Protein AF-A0A3R6PT34-F1 (afdb_monomer_lite)

Structure (mmCIF, N/CA/C/O backbone):
data_AF-A0A3R6PT34-F1
#
_entry.id   AF-A0A3R6PT34-F1
#
loop_
_atom_site.group_PDB
_atom_site.id
_atom_site.type_symbol
_atom_site.label_atom_id
_atom_site.label_alt_id
_atom_site.label_comp_id
_atom_site.label_asym_id
_atom_site.label_entity_id
_atom_site.label_seq_id
_atom_site.pdbx_PDB_ins_code
_atom_site.Cartn_x
_atom_site.Cartn_y
_atom_site.Cartn_z
_atom_site.occupancy
_atom_site.B_iso_or_equiv
_atom_site.auth_seq_id
_atom_site.auth_comp_id
_atom_site.auth_asym_id
_atom_site.auth_atom_id
_atom_site.pdbx_PDB_model_num
ATOM 1 N N . MET A 1 1 ? -14.765 3.875 1.346 1.00 72.94 1 MET A N 1
ATOM 2 C CA . MET A 1 1 ? -14.220 2.501 1.353 1.00 72.94 1 MET A CA 1
ATOM 3 C C . MET A 1 1 ? -14.688 1.578 0.219 1.00 72.94 1 MET A C 1
ATOM 5 O O . MET A 1 1 ? -13.857 1.160 -0.578 1.00 72.94 1 MET A O 1
ATOM 9 N N . LYS A 1 2 ? -15.991 1.259 0.076 1.00 69.56 2 LYS A N 1
ATOM 10 C CA . LYS A 1 2 ? -16.480 0.202 -0.857 1.00 69.56 2 LYS A CA 1
ATOM 11 C C . LYS A 1 2 ? -16.014 0.325 -2.316 1.00 69.56 2 LYS A C 1
ATOM 13 O O . LYS A 1 2 ? -15.823 -0.684 -2.983 1.00 69.56 2 LYS A O 1
ATOM 18 N N . LYS A 1 3 ? -15.849 1.546 -2.838 1.00 73.00 3 LYS A N 1
ATOM 19 C CA . LYS A 1 3 ? -15.340 1.764 -4.206 1.00 73.00 3 LYS A CA 1
ATOM 20 C C . LYS A 1 3 ? -13.846 1.444 -4.325 1.00 73.00 3 LYS A C 1
ATOM 22 O O . LYS A 1 3 ? -13.469 0.785 -5.284 1.00 73.00 3 LYS A O 1
ATOM 27 N N . ALA A 1 4 ? -13.030 1.878 -3.364 1.00 73.94 4 ALA A N 1
ATOM 28 C CA . ALA A 1 4 ? -11.595 1.596 -3.334 1.00 73.94 4 ALA A CA 1
ATOM 29 C C . ALA A 1 4 ? -11.326 0.099 -3.114 1.00 73.94 4 ALA A C 1
ATOM 31 O O . ALA A 1 4 ? -10.572 -0.494 -3.869 1.00 73.94 4 ALA A O 1
ATOM 32 N N . MET A 1 5 ? -12.060 -0.542 -2.200 1.00 76.38 5 MET A N 1
ATOM 33 C CA . MET A 1 5 ? -11.995 -1.994 -1.974 1.00 76.38 5 MET A CA 1
ATOM 34 C C . MET A 1 5 ? -12.372 -2.802 -3.229 1.00 76.38 5 MET A C 1
ATOM 36 O O . MET A 1 5 ? -11.698 -3.763 -3.581 1.00 76.38 5 MET A O 1
ATOM 40 N N . LYS A 1 6 ? -13.410 -2.383 -3.969 1.00 76.06 6 LYS A N 1
ATOM 41 C CA . LYS A 1 6 ? -13.758 -3.019 -5.251 1.00 76.06 6 LYS A CA 1
ATOM 42 C C . LYS A 1 6 ? -12.654 -2.880 -6.297 1.00 76.06 6 LYS A C 1
ATOM 44 O O . LYS A 1 6 ? -12.374 -3.845 -6.996 1.00 76.06 6 LYS A O 1
ATOM 49 N N . LYS A 1 7 ? -12.045 -1.695 -6.420 1.00 75.06 7 LYS A N 1
ATOM 50 C CA . LYS A 1 7 ? -10.913 -1.479 -7.336 1.00 75.06 7 LYS A CA 1
ATOM 51 C C . LYS A 1 7 ? -9.722 -2.353 -6.953 1.00 75.06 7 LYS A C 1
ATOM 53 O O . LYS A 1 7 ? -9.126 -2.979 -7.820 1.00 75.06 7 LYS A O 1
ATOM 58 N N . LEU A 1 8 ? -9.439 -2.427 -5.658 1.00 76.75 8 LEU A N 1
ATOM 59 C CA . LEU A 1 8 ? -8.357 -3.216 -5.101 1.00 76.75 8 LEU A CA 1
ATOM 60 C C . LEU A 1 8 ? -8.510 -4.706 -5.431 1.00 76.75 8 LEU A C 1
ATOM 62 O O . LEU A 1 8 ? -7.598 -5.292 -6.004 1.00 76.75 8 LEU A O 1
ATOM 66 N N . MET A 1 9 ? -9.687 -5.290 -5.180 1.00 76.06 9 MET A N 1
ATOM 67 C CA . MET A 1 9 ? -9.949 -6.695 -5.517 1.00 76.06 9 MET A CA 1
ATOM 68 C C . MET A 1 9 ? -9.822 -6.989 -7.019 1.00 76.06 9 MET A C 1
ATOM 70 O O . MET A 1 9 ? -9.306 -8.036 -7.399 1.00 76.06 9 MET A O 1
ATOM 74 N N . VAL A 1 10 ? -10.258 -6.068 -7.885 1.00 77.00 10 VAL A N 1
ATOM 75 C CA . VAL A 1 10 ? -10.118 -6.221 -9.345 1.00 77.00 10 VAL A CA 1
ATOM 76 C C . VAL A 1 10 ? -8.646 -6.215 -9.770 1.00 77.00 10 VAL A C 1
ATOM 78 O O . VAL A 1 10 ? -8.247 -7.019 -10.614 1.00 77.00 10 VAL A O 1
ATOM 81 N N . LEU A 1 11 ? -7.830 -5.340 -9.180 1.00 70.69 11 LEU A N 1
ATOM 82 C CA . LEU A 1 11 ? -6.409 -5.256 -9.512 1.00 70.69 11 LEU A CA 1
ATOM 83 C C . LEU A 1 11 ? -5.633 -6.495 -9.044 1.00 70.69 11 LEU A C 1
ATOM 85 O O . LEU A 1 11 ? -4.844 -7.023 -9.822 1.00 70.69 11 LEU A O 1
ATOM 89 N N . ILE A 1 12 ? -5.924 -7.021 -7.845 1.00 73.38 12 ILE A N 1
ATOM 90 C CA . ILE A 1 12 ? -5.301 -8.259 -7.334 1.00 73.38 12 ILE A CA 1
ATOM 91 C C . ILE A 1 12 ? -5.535 -9.432 -8.301 1.00 73.38 12 ILE A C 1
ATOM 93 O O . ILE A 1 12 ? -4.598 -10.152 -8.639 1.00 73.38 12 ILE A O 1
ATOM 97 N N . MET A 1 13 ? -6.762 -9.597 -8.814 1.00 70.69 13 MET A N 1
ATOM 98 C CA . MET A 1 13 ? -7.075 -10.668 -9.776 1.00 70.69 13 MET A CA 1
ATOM 99 C C . MET A 1 13 ? -6.351 -10.507 -11.119 1.00 70.69 13 MET A C 1
ATOM 101 O O . MET A 1 13 ? -6.006 -11.498 -11.759 1.00 70.69 13 MET A O 1
ATOM 105 N N . THR A 1 14 ? -6.135 -9.267 -11.560 1.00 66.88 14 THR A N 1
ATOM 106 C CA . THR A 1 14 ? -5.507 -8.973 -12.859 1.00 66.88 14 THR A CA 1
ATOM 107 C C . THR A 1 14 ? -4.006 -9.267 -12.825 1.00 66.88 14 THR A C 1
ATOM 109 O O . THR A 1 14 ? -3.436 -9.767 -13.793 1.00 66.88 14 THR A O 1
ATOM 112 N N . MET A 1 15 ? -3.372 -9.040 -11.675 1.00 65.00 15 MET A N 1
ATOM 113 C CA . MET A 1 15 ? -1.924 -9.132 -11.518 1.00 65.00 15 MET A CA 1
ATOM 114 C C . MET A 1 15 ? -1.382 -10.574 -11.558 1.00 65.00 15 MET A C 1
ATOM 116 O O . MET A 1 15 ? -0.236 -10.774 -11.966 1.00 65.00 15 MET A O 1
ATOM 120 N N . MET A 1 16 ? -2.206 -11.576 -11.211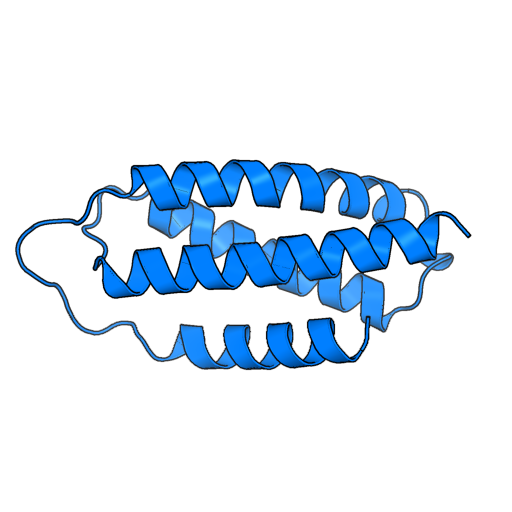 1.00 58.88 16 MET A N 1
ATOM 121 C CA . MET A 1 16 ? -1.848 -13.007 -11.238 1.00 58.88 16 MET A CA 1
ATOM 122 C C . MET A 1 16 ? -1.662 -13.585 -12.656 1.00 58.88 16 MET A C 1
ATOM 124 O O . MET A 1 16 ? -1.096 -14.666 -12.798 1.00 58.88 16 MET A O 1
ATOM 128 N N . MET A 1 17 ? -2.116 -12.901 -13.715 1.00 57.22 17 MET A N 1
ATOM 129 C CA . MET A 1 17 ? -2.079 -13.438 -15.088 1.00 57.22 17 MET A CA 1
ATOM 130 C C . MET A 1 17 ? -0.794 -13.113 -15.881 1.00 57.22 17 MET A C 1
ATOM 132 O O . MET A 1 17 ? -0.647 -13.589 -17.003 1.00 57.22 17 MET A O 1
ATOM 136 N N . GLY A 1 18 ? 0.148 -12.335 -15.332 1.00 57.53 18 GLY A N 1
ATOM 137 C CA . GLY A 1 18 ? 1.224 -11.690 -16.111 1.00 57.53 18 GLY A CA 1
ATOM 138 C C . GLY A 1 18 ? 2.602 -12.376 -16.212 1.00 57.53 18 GLY A C 1
ATOM 139 O O . GLY A 1 18 ? 3.541 -11.735 -16.662 1.00 57.53 18 GLY A O 1
ATOM 140 N N . MET A 1 19 ? 2.803 -13.634 -15.800 1.00 54.78 19 MET A N 1
ATOM 141 C CA . MET A 1 19 ? 4.166 -14.196 -15.612 1.00 54.78 19 MET A CA 1
ATOM 142 C C . MET A 1 19 ? 4.836 -14.836 -16.855 1.00 54.78 19 MET A C 1
ATOM 144 O O . MET A 1 19 ? 5.313 -15.965 -16.754 1.00 54.78 19 MET A O 1
ATOM 148 N N . SER A 1 20 ? 4.886 -14.214 -18.043 1.00 51.34 20 SER A N 1
ATOM 149 C CA . SER A 1 20 ? 5.516 -14.926 -19.189 1.00 51.34 20 SER A CA 1
ATOM 150 C C . SER A 1 20 ? 6.350 -14.150 -20.206 1.00 51.34 20 SER A C 1
ATOM 152 O O . SER A 1 20 ? 6.670 -14.713 -21.253 1.00 51.34 20 SER A O 1
ATOM 154 N N . LEU A 1 21 ? 6.809 -12.935 -19.917 1.00 52.97 21 LEU A N 1
ATOM 155 C CA . LEU A 1 21 ? 7.737 -12.245 -20.815 1.00 52.97 21 LEU A CA 1
ATOM 156 C C . LEU A 1 21 ? 8.956 -11.756 -20.025 1.00 52.97 21 LEU A C 1
ATOM 158 O O . LEU A 1 21 ? 8.839 -11.141 -18.973 1.00 52.97 21 LEU A O 1
ATOM 162 N N . VAL A 1 22 ? 10.136 -12.176 -20.484 1.00 57.22 22 VAL A N 1
ATOM 163 C CA . VAL A 1 22 ? 11.444 -11.707 -20.016 1.00 57.22 22 VAL A CA 1
ATOM 164 C C . VAL A 1 22 ? 11.983 -10.802 -21.116 1.00 57.22 22 VAL A C 1
ATOM 166 O O . VAL A 1 22 ? 12.524 -11.280 -22.118 1.00 57.22 22 VAL A O 1
ATOM 169 N N . ALA A 1 23 ? 11.770 -9.496 -20.972 1.00 55.16 23 ALA A N 1
ATOM 170 C CA . ALA A 1 23 ? 12.394 -8.491 -21.820 1.00 55.16 23 ALA A CA 1
ATOM 171 C C . ALA A 1 23 ? 13.889 -8.345 -21.480 1.00 55.16 23 ALA A C 1
ATOM 173 O O . ALA A 1 23 ? 14.299 -8.340 -20.323 1.00 55.16 23 ALA A O 1
ATOM 174 N N . CYS A 1 24 ? 14.721 -8.248 -22.516 1.00 51.53 24 CYS A N 1
ATOM 175 C CA . CYS A 1 24 ? 16.174 -8.182 -22.401 1.00 51.53 24 CYS A CA 1
ATOM 176 C C . CYS A 1 24 ? 16.610 -6.786 -21.913 1.00 51.53 24 CYS A C 1
ATOM 178 O O . CYS A 1 24 ? 16.659 -5.849 -22.710 1.00 51.53 24 CYS A O 1
ATOM 180 N N . GLY A 1 25 ? 16.951 -6.673 -20.626 1.00 56.16 25 GLY A N 1
ATOM 181 C CA . GLY A 1 25 ? 17.434 -5.453 -19.973 1.00 56.16 25 GLY A CA 1
ATOM 182 C C . GLY A 1 25 ? 16.510 -5.039 -18.832 1.00 56.16 25 GLY A C 1
ATOM 183 O O . GLY A 1 25 ? 15.524 -4.349 -19.078 1.00 56.16 25 GLY A O 1
ATOM 184 N N . GLY A 1 26 ? 16.820 -5.476 -17.607 1.00 66.50 26 GLY A N 1
ATOM 185 C CA . GLY A 1 26 ? 16.031 -5.174 -16.413 1.00 66.50 26 GLY A CA 1
ATOM 186 C C . GLY A 1 26 ? 15.719 -3.688 -16.259 1.00 66.50 26 GLY A C 1
ATOM 187 O O . GLY A 1 26 ? 16.609 -2.836 -16.350 1.00 66.50 26 GLY A O 1
ATOM 188 N N . ALA A 1 27 ? 14.441 -3.381 -16.039 1.00 82.81 27 ALA A N 1
ATOM 189 C CA . ALA A 1 27 ? 14.001 -2.028 -15.743 1.00 82.81 27 ALA A CA 1
ATOM 190 C C . ALA A 1 27 ? 14.482 -1.588 -14.349 1.00 82.81 27 ALA A C 1
ATOM 192 O O . ALA A 1 27 ? 14.725 -2.412 -13.463 1.00 82.81 27 ALA A O 1
ATOM 193 N N . ASP A 1 28 ? 14.612 -0.276 -14.142 1.00 90.19 28 ASP A N 1
ATOM 19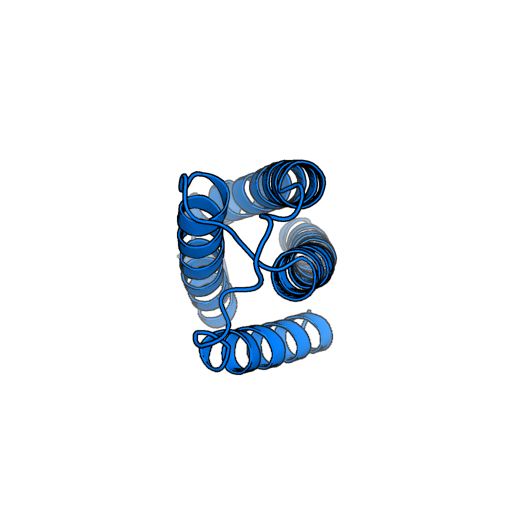4 C CA . ASP A 1 28 ? 14.978 0.279 -12.837 1.00 90.19 28 ASP A CA 1
ATOM 195 C C . ASP A 1 28 ? 13.851 0.044 -11.820 1.00 90.19 28 ASP A C 1
ATOM 197 O O . ASP A 1 28 ? 12.772 0.628 -11.919 1.00 90.19 28 ASP A O 1
ATOM 201 N N . LYS A 1 29 ? 14.113 -0.807 -10.820 1.00 92.19 29 LYS A N 1
ATOM 202 C CA . LYS A 1 29 ? 13.161 -1.135 -9.749 1.00 92.19 29 LYS A CA 1
ATOM 203 C C . LYS A 1 29 ? 13.006 -0.016 -8.716 1.00 92.19 29 LYS A C 1
ATOM 205 O O . LYS A 1 29 ? 12.049 -0.056 -7.939 1.00 92.19 29 LYS A O 1
ATOM 210 N N . GLN A 1 30 ? 13.907 0.971 -8.671 1.00 94.94 30 GLN A N 1
ATOM 211 C CA .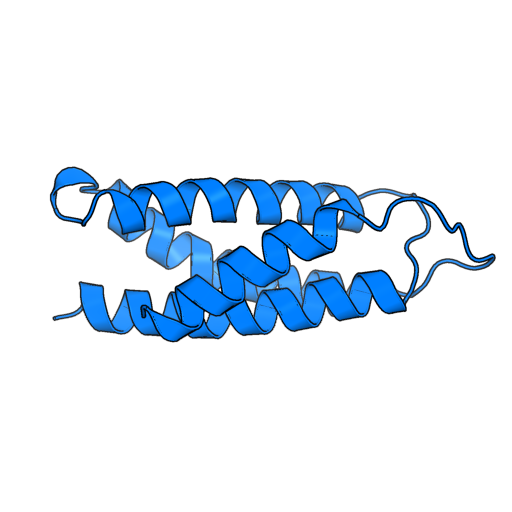 GLN A 1 30 ? 13.954 1.959 -7.589 1.00 94.94 30 GLN A CA 1
ATOM 212 C C . GLN A 1 30 ? 12.645 2.753 -7.410 1.00 94.94 30 GLN A C 1
ATOM 214 O O . GLN A 1 30 ? 12.189 2.863 -6.270 1.00 94.94 30 GLN A O 1
ATOM 219 N N . PRO A 1 31 ? 11.962 3.235 -8.471 1.00 95.12 31 PRO A N 1
ATOM 220 C CA . PRO A 1 31 ? 10.682 3.931 -8.316 1.00 95.12 31 PRO A CA 1
ATOM 221 C C . PRO A 1 31 ? 9.592 3.056 -7.681 1.00 95.12 31 PRO A C 1
ATOM 223 O O . PRO A 1 31 ? 8.813 3.531 -6.852 1.00 95.12 31 PRO A O 1
ATOM 226 N N . ALA A 1 32 ? 9.555 1.766 -8.031 1.00 94.50 32 ALA A N 1
ATOM 227 C CA . ALA A 1 32 ? 8.609 0.816 -7.456 1.00 94.50 32 ALA A CA 1
ATOM 228 C C . ALA A 1 32 ? 8.960 0.476 -5.999 1.00 94.50 32 ALA A C 1
ATOM 230 O O . ALA A 1 32 ? 8.057 0.384 -5.171 1.00 94.50 32 ALA A O 1
ATOM 231 N N . ILE A 1 33 ? 10.250 0.368 -5.661 1.00 96.00 33 ILE A N 1
ATOM 232 C CA . ILE A 1 33 ? 10.732 0.201 -4.279 1.00 96.00 33 ILE A CA 1
ATOM 233 C C . ILE A 1 33 ? 10.340 1.401 -3.410 1.00 96.00 33 ILE A C 1
ATOM 235 O O . ILE A 1 33 ? 9.842 1.224 -2.296 1.00 96.00 33 ILE A O 1
ATOM 239 N N . ASP A 1 34 ? 10.524 2.622 -3.907 1.00 97.38 34 ASP A N 1
ATOM 240 C CA . ASP A 1 34 ? 10.187 3.838 -3.166 1.00 97.38 34 ASP A CA 1
ATOM 241 C C . ASP A 1 34 ? 8.674 3.934 -2.913 1.00 97.38 34 ASP A C 1
ATOM 243 O O . ASP A 1 34 ? 8.239 4.201 -1.785 1.00 97.38 34 ASP A O 1
ATOM 247 N N . ALA A 1 35 ? 7.864 3.650 -3.940 1.00 97.12 35 ALA A N 1
ATOM 248 C CA . ALA A 1 35 ? 6.411 3.586 -3.818 1.00 97.12 35 ALA A CA 1
ATOM 249 C C . ALA A 1 35 ? 5.972 2.480 -2.841 1.00 97.12 35 ALA A C 1
ATOM 251 O O . ALA A 1 35 ? 5.182 2.743 -1.932 1.00 97.12 35 ALA A O 1
ATOM 252 N N . PHE A 1 36 ? 6.556 1.282 -2.951 1.00 97.31 36 PHE A N 1
ATOM 253 C CA . PHE A 1 36 ? 6.308 0.162 -2.045 1.00 97.31 36 PHE A CA 1
ATOM 254 C C . PHE A 1 36 ? 6.599 0.523 -0.586 1.00 97.31 36 PHE A C 1
ATOM 256 O O . PHE A 1 36 ? 5.770 0.269 0.289 1.00 97.31 36 PHE A O 1
ATOM 263 N N . ASN A 1 37 ? 7.756 1.127 -0.304 1.00 97.44 37 ASN A N 1
ATOM 264 C CA . ASN A 1 37 ? 8.169 1.475 1.056 1.00 97.44 37 ASN A CA 1
ATOM 265 C C . ASN A 1 37 ? 7.230 2.508 1.687 1.00 97.44 37 ASN A C 1
ATOM 267 O O . ASN A 1 37 ? 6.836 2.376 2.853 1.00 97.44 37 ASN A O 1
ATOM 271 N N . LYS A 1 38 ? 6.826 3.518 0.909 1.00 96.56 38 LYS A N 1
ATOM 272 C CA . LYS A 1 38 ? 5.857 4.530 1.342 1.00 96.56 38 LYS A CA 1
ATOM 273 C C . LYS A 1 38 ? 4.501 3.897 1.672 1.00 96.56 38 LYS A C 1
ATOM 275 O O . LYS A 1 38 ? 3.953 4.140 2.753 1.00 96.56 38 LYS A O 1
ATOM 280 N N . THR A 1 39 ? 3.977 3.077 0.766 1.00 95.94 39 THR A N 1
ATOM 281 C CA . THR A 1 39 ? 2.678 2.421 0.938 1.00 95.94 39 THR A CA 1
ATOM 282 C C . THR A 1 39 ? 2.704 1.418 2.081 1.00 95.94 39 THR A C 1
ATOM 284 O O . THR A 1 39 ? 1.818 1.446 2.932 1.00 95.94 39 THR A O 1
ATOM 287 N N . SER A 1 40 ? 3.757 0.606 2.186 1.00 96.06 40 SER A N 1
ATOM 288 C CA . SER A 1 40 ? 3.942 -0.353 3.282 1.00 96.06 40 SER A CA 1
ATOM 289 C C . SER A 1 40 ? 3.987 0.333 4.641 1.00 96.06 40 SER A C 1
ATOM 291 O O . SER A 1 40 ? 3.401 -0.165 5.596 1.00 96.06 40 SER A O 1
ATOM 293 N N . THR A 1 41 ? 4.625 1.502 4.740 1.00 96.88 41 THR A N 1
ATOM 294 C CA . THR A 1 41 ? 4.627 2.293 5.981 1.00 96.88 41 THR A CA 1
ATOM 295 C C . THR A 1 41 ? 3.204 2.695 6.368 1.00 96.88 41 THR A C 1
ATOM 297 O O . THR A 1 41 ? 2.756 2.401 7.474 1.00 96.88 41 THR A O 1
ATOM 300 N N . SER A 1 42 ? 2.462 3.296 5.433 1.00 94.25 42 SER A N 1
ATOM 301 C CA . SER A 1 42 ? 1.088 3.753 5.680 1.00 94.25 42 SER A CA 1
ATOM 302 C C . SER A 1 42 ? 0.136 2.598 6.001 1.00 94.25 42 SER A C 1
ATOM 304 O O . SER A 1 42 ? -0.728 2.729 6.870 1.00 94.25 42 SER A O 1
ATOM 306 N N . PHE A 1 43 ? 0.303 1.471 5.311 1.00 96.56 43 PHE A N 1
ATOM 307 C CA . PHE A 1 43 ? -0.451 0.244 5.526 1.00 96.56 43 PHE A CA 1
ATOM 308 C C . PHE A 1 43 ? -0.168 -0.358 6.907 1.00 96.56 43 PHE A C 1
ATOM 310 O O . PHE A 1 43 ? -1.105 -0.660 7.644 1.00 96.56 43 PHE A O 1
ATOM 317 N N . ASN A 1 44 ? 1.107 -0.468 7.293 1.00 96.38 44 ASN A N 1
ATOM 318 C CA . ASN A 1 44 ? 1.514 -1.036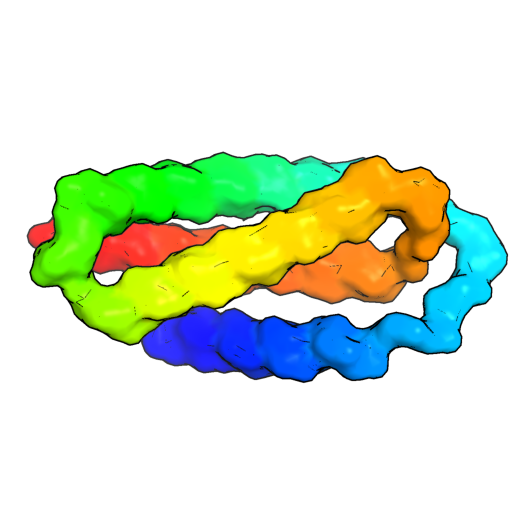 8.579 1.00 96.38 44 ASN A CA 1
ATOM 319 C C . ASN A 1 44 ? 0.982 -0.229 9.768 1.00 96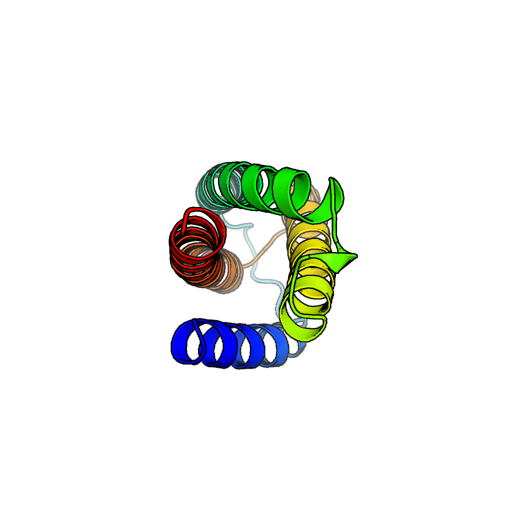.38 44 ASN A C 1
ATOM 321 O O . ASN A 1 44 ? 0.613 -0.815 10.781 1.00 96.38 44 ASN A O 1
ATOM 325 N N . GLU A 1 45 ? 0.887 1.097 9.652 1.00 94.56 45 GLU A N 1
ATOM 326 C CA . GLU A 1 45 ? 0.254 1.926 10.685 1.00 94.56 45 GLU A CA 1
ATOM 327 C C . GLU A 1 45 ? -1.202 1.509 10.938 1.00 94.56 45 GLU A C 1
ATOM 329 O O . GLU A 1 45 ? -1.607 1.345 12.087 1.00 94.56 45 GLU A O 1
ATOM 334 N N . VAL A 1 46 ? -1.980 1.286 9.874 1.00 93.81 46 VAL A N 1
ATOM 335 C CA . VAL A 1 46 ? -3.374 0.826 9.990 1.00 93.81 46 VAL A CA 1
ATOM 336 C C . VAL A 1 46 ? -3.447 -0.616 10.469 1.00 93.81 46 VAL A C 1
ATOM 338 O O . VAL A 1 46 ? -4.270 -0.929 11.325 1.00 93.81 46 VAL A O 1
ATOM 341 N N . ALA A 1 47 ? -2.572 -1.483 9.958 1.00 94.38 47 ALA A N 1
ATOM 342 C CA . ALA A 1 47 ? -2.496 -2.878 10.376 1.00 94.38 47 ALA A CA 1
ATOM 343 C C . ALA A 1 47 ? -2.251 -2.993 11.878 1.00 94.38 47 ALA A C 1
ATOM 345 O O . ALA A 1 47 ? -2.928 -3.770 12.541 1.00 94.38 47 ALA A O 1
ATOM 346 N N . ASN A 1 48 ? -1.350 -2.181 12.431 1.00 94.94 48 ASN A N 1
ATOM 347 C CA . ASN A 1 48 ? -1.076 -2.170 13.863 1.00 94.94 48 ASN A CA 1
ATOM 348 C C . ASN A 1 48 ? -2.317 -1.772 14.674 1.00 94.94 48 ASN A C 1
ATOM 350 O O . ASN A 1 48 ? -2.669 -2.485 15.609 1.00 94.94 48 ASN A O 1
ATOM 354 N N . ILE A 1 49 ? -3.027 -0.711 14.274 1.00 93.12 49 ILE A N 1
ATOM 355 C CA . ILE A 1 49 ? -4.254 -0.265 14.960 1.00 93.12 49 ILE A CA 1
ATOM 356 C C . ILE A 1 49 ? -5.346 -1.344 14.915 1.00 93.12 49 ILE A C 1
ATOM 358 O O . ILE A 1 49 ? -6.022 -1.598 15.912 1.00 93.12 49 ILE A O 1
ATOM 362 N N . ILE A 1 50 ? -5.524 -1.995 13.763 1.00 91.88 50 ILE A N 1
ATOM 363 C CA . ILE A 1 50 ? -6.516 -3.065 13.612 1.00 91.88 50 ILE A CA 1
ATOM 364 C C . ILE A 1 50 ? -6.122 -4.287 14.450 1.00 91.88 50 ILE A C 1
ATOM 366 O O . ILE A 1 50 ? -6.962 -4.849 15.149 1.00 91.88 50 ILE A O 1
ATOM 370 N N . ASN A 1 51 ? -4.843 -4.663 14.441 1.00 92.19 51 ASN A N 1
ATOM 371 C CA . ASN A 1 51 ? -4.328 -5.822 15.170 1.00 92.19 51 ASN A CA 1
ATOM 372 C C . ASN A 1 51 ? -4.352 -5.654 16.697 1.00 92.19 51 ASN A C 1
ATOM 374 O O . ASN A 1 51 ? -4.382 -6.659 17.407 1.00 92.19 51 ASN A O 1
ATOM 378 N N . GLU A 1 52 ? -4.361 -4.424 17.218 1.00 94.62 52 GLU A N 1
ATOM 379 C CA . GLU A 1 52 ? -4.531 -4.171 18.656 1.00 94.62 52 GLU A CA 1
ATOM 380 C C . GLU A 1 52 ? -5.902 -4.633 19.172 1.00 94.62 52 GLU A C 1
ATOM 382 O O . GLU A 1 52 ? -6.009 -5.109 20.304 1.00 94.62 52 GLU A O 1
ATOM 387 N N . ASN A 1 53 ? -6.953 -4.521 18.353 1.00 92.50 53 ASN A N 1
ATOM 388 C CA . ASN A 1 53 ? -8.293 -4.981 18.708 1.00 92.50 53 ASN A CA 1
ATOM 389 C C . ASN A 1 53 ? -9.102 -5.406 17.468 1.00 92.50 53 ASN A C 1
ATOM 391 O O . ASN A 1 53 ? -10.059 -4.726 17.090 1.00 92.50 53 ASN A O 1
ATOM 395 N N . PRO A 1 54 ? -8.771 -6.548 16.840 1.00 88.94 54 PRO A N 1
ATOM 396 C CA . PRO A 1 54 ? -9.376 -6.949 15.569 1.00 88.94 54 PRO A CA 1
ATOM 397 C C . PRO A 1 54 ? -10.888 -7.181 15.683 1.00 88.94 54 PRO A C 1
ATOM 399 O O . PRO A 1 54 ? -11.616 -6.977 14.721 1.00 88.94 54 PRO A O 1
ATOM 402 N N . GLN A 1 55 ? -11.381 -7.541 16.874 1.00 90.38 55 GLN A N 1
ATOM 403 C CA . GLN A 1 55 ? -12.807 -7.772 17.135 1.00 90.38 55 GLN A CA 1
ATOM 404 C C . GLN A 1 55 ? -13.651 -6.489 17.142 1.00 90.38 55 GLN A C 1
ATOM 406 O O . GLN A 1 55 ? -14.877 -6.575 17.088 1.00 90.38 55 GLN A O 1
ATOM 411 N N . ALA A 1 56 ? -13.025 -5.311 17.234 1.00 91.31 56 ALA A N 1
ATOM 412 C CA . ALA A 1 56 ? -13.725 -4.032 17.126 1.00 91.31 56 ALA A CA 1
ATOM 413 C C . ALA A 1 56 ? -14.014 -3.624 15.675 1.00 91.31 56 ALA A C 1
ATOM 415 O O . ALA A 1 56 ? -14.766 -2.674 15.453 1.00 91.31 56 ALA A O 1
ATOM 416 N N . TYR A 1 57 ? -13.431 -4.325 14.703 1.00 90.06 57 TYR A N 1
ATOM 417 C CA . TYR A 1 57 ? -13.545 -4.013 13.287 1.00 90.06 57 TYR A CA 1
ATOM 418 C C . TYR A 1 57 ? -14.360 -5.072 12.550 1.00 90.06 57 TYR A C 1
ATOM 420 O O . TYR A 1 57 ? -14.525 -6.202 13.008 1.00 90.06 57 TYR A O 1
ATOM 428 N N . ASP A 1 58 ? -14.895 -4.681 11.396 1.00 90.44 58 ASP A N 1
ATOM 429 C CA . ASP A 1 58 ? -15.625 -5.591 10.521 1.00 90.44 58 ASP A CA 1
ATOM 430 C C . ASP A 1 58 ? -14.697 -6.705 10.011 1.00 90.44 58 ASP A C 1
ATOM 432 O O . ASP A 1 58 ? -13.548 -6.439 9.644 1.00 90.44 58 ASP A O 1
ATOM 436 N N . GLN A 1 59 ? -15.189 -7.946 9.980 1.00 89.25 59 GLN A N 1
ATOM 437 C CA . GLN A 1 59 ? -14.385 -9.080 9.532 1.00 89.25 59 GLN A CA 1
ATOM 438 C C . GLN A 1 59 ? -13.925 -8.901 8.079 1.00 89.25 59 GLN A C 1
ATOM 440 O O . GLN A 1 59 ? -12.774 -9.199 7.782 1.00 89.25 59 GLN A O 1
ATOM 445 N N . ASP A 1 60 ? -14.753 -8.316 7.207 1.00 89.81 60 ASP A N 1
ATOM 446 C CA . ASP A 1 60 ? -14.383 -8.057 5.813 1.00 89.81 60 ASP A CA 1
ATOM 447 C C . ASP A 1 60 ? -13.188 -7.090 5.728 1.00 89.81 60 ASP A C 1
ATOM 449 O O . ASP A 1 60 ? -12.345 -7.205 4.833 1.00 89.81 60 ASP A O 1
ATOM 453 N N . LEU A 1 61 ? -13.088 -6.126 6.655 1.00 90.25 61 LEU A N 1
ATOM 454 C CA . LEU A 1 61 ? -11.945 -5.214 6.734 1.00 90.25 61 LEU A CA 1
ATOM 455 C C . LEU A 1 61 ? -10.685 -5.957 7.189 1.00 90.25 61 LEU A C 1
ATOM 457 O O . LEU A 1 61 ? -9.629 -5.773 6.584 1.00 90.25 61 LEU A O 1
ATOM 461 N N . VAL A 1 62 ? -10.793 -6.790 8.228 1.00 92.19 62 VAL A N 1
ATOM 462 C CA . VAL A 1 62 ? -9.669 -7.592 8.737 1.00 92.19 62 VAL A CA 1
ATOM 463 C C . VAL A 1 62 ? -9.165 -8.560 7.664 1.00 92.19 62 VAL A C 1
ATOM 465 O O . VAL A 1 62 ? -7.966 -8.585 7.391 1.00 92.19 62 VAL A O 1
ATOM 468 N N . ASP A 1 63 ? -10.068 -9.280 6.999 1.00 91.44 63 ASP A N 1
ATOM 469 C CA . ASP A 1 63 ? -9.741 -10.217 5.921 1.00 91.44 63 ASP A CA 1
ATOM 470 C C . ASP A 1 63 ? -9.068 -9.480 4.749 1.00 91.44 63 ASP A C 1
ATOM 472 O O . ASP A 1 63 ? -8.016 -9.899 4.266 1.00 91.44 63 ASP A O 1
ATOM 476 N N . THR A 1 64 ? -9.577 -8.297 4.376 1.00 91.12 64 THR A N 1
ATOM 477 C CA . THR A 1 64 ? -8.936 -7.461 3.346 1.00 91.12 64 THR A CA 1
ATOM 478 C C . THR A 1 64 ? -7.526 -7.027 3.761 1.00 91.12 64 THR A C 1
ATOM 480 O O . THR A 1 64 ? -6.621 -7.041 2.932 1.00 91.12 64 THR A O 1
ATOM 483 N N . MET A 1 65 ? -7.290 -6.648 5.023 1.00 92.50 65 MET A N 1
ATOM 484 C CA . MET A 1 65 ? -5.935 -6.319 5.494 1.00 92.50 65 MET A CA 1
ATOM 485 C C . MET A 1 65 ? -4.991 -7.523 5.365 1.00 92.50 65 MET A C 1
ATOM 487 O O . MET A 1 65 ? -3.842 -7.359 4.960 1.00 92.50 65 MET A O 1
ATOM 491 N N . VAL A 1 66 ? -5.459 -8.735 5.664 1.00 92.25 66 VAL A N 1
ATOM 492 C CA . VAL A 1 66 ? -4.644 -9.951 5.525 1.00 92.25 66 VAL A CA 1
ATOM 493 C C . VAL A 1 66 ? -4.288 -10.215 4.061 1.00 92.25 66 VAL A C 1
ATOM 495 O O . VAL A 1 66 ? -3.109 -10.405 3.752 1.00 92.25 66 VAL A O 1
ATOM 498 N N . ASP A 1 67 ? -5.267 -10.148 3.158 1.00 91.56 67 ASP A N 1
ATOM 499 C CA . ASP A 1 67 ? -5.042 -10.340 1.720 1.00 91.56 67 ASP A CA 1
ATOM 500 C C . ASP A 1 67 ? -4.025 -9.326 1.174 1.00 91.56 67 ASP A C 1
ATOM 502 O O . ASP A 1 67 ? -3.099 -9.668 0.435 1.00 91.56 67 ASP A O 1
ATOM 506 N N . MET A 1 68 ? -4.145 -8.071 1.607 1.00 91.75 68 MET A N 1
ATOM 507 C CA . MET A 1 68 ? -3.252 -6.987 1.207 1.00 91.75 68 MET A CA 1
ATOM 508 C C . MET A 1 68 ? -1.826 -7.152 1.714 1.00 91.75 68 MET A C 1
ATOM 510 O O . MET A 1 68 ? -0.877 -6.876 0.976 1.00 91.75 68 MET A O 1
ATOM 514 N N . ALA A 1 69 ? -1.663 -7.630 2.947 1.00 93.75 69 ALA A N 1
ATOM 515 C CA . ALA A 1 69 ? -0.352 -7.967 3.482 1.00 93.75 69 ALA A CA 1
ATOM 516 C C . ALA A 1 69 ? 0.310 -9.091 2.665 1.00 93.75 69 ALA A C 1
ATOM 518 O O . ALA A 1 69 ? 1.517 -9.036 2.423 1.00 93.75 69 ALA A O 1
ATOM 519 N N . GLY A 1 70 ? -0.476 -10.067 2.191 1.00 93.19 70 GLY A N 1
ATOM 520 C CA . GLY A 1 70 ? -0.014 -11.119 1.283 1.00 93.19 70 GLY A CA 1
ATOM 521 C C . GLY A 1 70 ? 0.552 -10.555 -0.021 1.00 93.19 70 GLY A C 1
ATOM 522 O O . GLY A 1 70 ? 1.711 -10.813 -0.348 1.00 93.19 70 GLY A O 1
ATOM 523 N N . VAL A 1 71 ? -0.216 -9.706 -0.710 1.00 92.19 71 VAL A N 1
ATOM 524 C CA . VAL A 1 71 ? 0.209 -9.097 -1.984 1.00 92.19 71 VAL A CA 1
ATOM 525 C C . VAL A 1 71 ? 1.428 -8.187 -1.801 1.00 92.19 71 VAL A C 1
ATOM 527 O O . VAL A 1 71 ? 2.378 -8.269 -2.579 1.00 92.19 71 VAL A O 1
ATOM 530 N N . LEU A 1 72 ? 1.461 -7.362 -0.745 1.00 94.38 72 LEU A N 1
ATOM 531 C CA . LEU A 1 72 ? 2.633 -6.537 -0.424 1.00 94.38 72 LEU A CA 1
ATOM 532 C C . LEU A 1 72 ? 3.884 -7.398 -0.202 1.00 94.38 72 LEU A C 1
ATOM 534 O O . LEU A 1 72 ? 4.966 -7.047 -0.669 1.00 94.38 72 LEU A O 1
ATOM 538 N N . ASN A 1 73 ? 3.751 -8.540 0.472 1.00 93.88 73 ASN A N 1
ATOM 539 C CA . ASN A 1 73 ? 4.874 -9.442 0.695 1.00 93.88 73 ASN A CA 1
ATOM 540 C C . ASN A 1 73 ? 5.364 -10.108 -0.604 1.00 93.88 73 ASN A C 1
ATOM 542 O O . ASN A 1 73 ? 6.571 -10.211 -0.810 1.00 93.88 73 ASN A O 1
ATOM 546 N N . GLU A 1 74 ? 4.463 -10.508 -1.504 1.00 91.69 74 GLU A N 1
ATOM 547 C CA . GLU A 1 74 ? 4.839 -11.005 -2.838 1.00 91.69 74 GLU A CA 1
ATOM 548 C C . GLU A 1 74 ? 5.575 -9.930 -3.648 1.00 91.69 74 GLU A C 1
ATOM 550 O O . GLU A 1 74 ? 6.622 -10.184 -4.241 1.00 91.69 74 GLU A O 1
ATOM 555 N N . HIS A 1 75 ? 5.071 -8.696 -3.623 1.00 93.06 75 HIS A N 1
ATOM 556 C CA . HIS A 1 75 ? 5.698 -7.575 -4.318 1.00 93.06 75 HIS A CA 1
ATOM 557 C C . HIS A 1 75 ? 7.083 -7.256 -3.764 1.00 93.06 75 HIS A C 1
ATOM 559 O O . HIS A 1 75 ? 8.008 -7.007 -4.533 1.00 93.06 75 HIS A O 1
ATOM 565 N N . LYS A 1 76 ? 7.247 -7.324 -2.440 1.00 94.06 76 LYS A N 1
ATOM 566 C CA . LYS A 1 76 ? 8.550 -7.189 -1.794 1.00 94.06 76 LYS A CA 1
ATOM 567 C C . LYS A 1 76 ? 9.546 -8.212 -2.337 1.00 94.06 76 LYS A C 1
ATOM 569 O O . LYS A 1 76 ? 10.653 -7.833 -2.698 1.00 94.06 76 LYS A O 1
ATOM 574 N N . GLN A 1 77 ? 9.145 -9.480 -2.445 1.00 92.81 77 GLN A N 1
ATOM 575 C CA . GLN A 1 77 ? 10.008 -10.542 -2.974 1.00 92.81 77 GLN A CA 1
ATOM 576 C C . GLN A 1 77 ? 10.419 -10.278 -4.428 1.00 92.81 77 GLN A C 1
ATOM 578 O O . GLN A 1 77 ? 11.582 -10.464 -4.770 1.00 92.81 77 GLN A O 1
ATOM 583 N N . ILE A 1 78 ? 9.501 -9.790 -5.267 1.00 91.06 78 ILE A N 1
ATOM 584 C CA . ILE A 1 78 ? 9.799 -9.416 -6.660 1.00 91.06 78 ILE A CA 1
ATOM 585 C C . ILE A 1 78 ? 10.807 -8.259 -6.714 1.00 91.06 78 ILE A C 1
ATOM 587 O O . ILE A 1 78 ? 11.781 -8.309 -7.472 1.00 91.06 78 ILE A O 1
ATOM 591 N N . LEU A 1 79 ? 10.597 -7.220 -5.905 1.00 92.06 79 LEU A N 1
ATOM 592 C CA . LEU A 1 79 ? 11.448 -6.030 -5.898 1.00 92.06 79 LEU A CA 1
ATOM 593 C C . LEU A 1 79 ? 12.843 -6.299 -5.321 1.00 92.06 79 LEU A C 1
ATOM 595 O O . LEU A 1 79 ? 13.813 -5.746 -5.828 1.00 92.06 79 LEU A O 1
ATOM 599 N N . GLU A 1 80 ? 12.940 -7.153 -4.299 1.00 91.44 80 GLU A N 1
ATOM 600 C CA . GLU A 1 80 ? 14.205 -7.550 -3.665 1.00 91.44 80 GLU A CA 1
ATOM 601 C C . GLU A 1 80 ? 14.934 -8.676 -4.415 1.00 91.44 80 GLU A C 1
ATOM 603 O O . GLU A 1 80 ? 16.091 -8.955 -4.108 1.00 91.44 80 GLU A O 1
ATOM 608 N N . SER A 1 81 ? 14.282 -9.334 -5.379 1.00 89.88 81 SER A N 1
ATOM 609 C CA . SER A 1 81 ? 14.933 -10.348 -6.211 1.00 89.88 81 SER A CA 1
ATOM 610 C C . SER A 1 81 ? 15.974 -9.730 -7.147 1.00 89.88 81 SER A C 1
ATOM 612 O O . SER A 1 81 ? 15.817 -8.602 -7.622 1.00 89.88 81 SER A O 1
ATOM 614 N N . ASP A 1 82 ? 16.994 -10.517 -7.482 1.00 87.50 82 ASP A N 1
ATOM 615 C CA . ASP A 1 82 ? 17.974 -10.168 -8.516 1.00 87.50 82 ASP A CA 1
ATOM 616 C C . ASP A 1 82 ? 17.426 -10.384 -9.944 1.00 87.50 82 ASP A C 1
ATOM 618 O O . ASP A 1 82 ? 18.115 -10.083 -10.917 1.00 87.50 82 ASP A O 1
ATOM 622 N N . ASP A 1 83 ? 16.199 -10.901 -10.085 1.00 86.75 83 ASP A N 1
ATOM 623 C CA . ASP A 1 83 ? 15.582 -11.189 -11.380 1.00 86.75 83 ASP A CA 1
ATOM 624 C C . ASP A 1 83 ? 15.160 -9.900 -12.095 1.00 86.75 83 ASP A C 1
ATOM 626 O O . ASP A 1 83 ? 14.628 -8.972 -11.478 1.00 86.75 83 ASP A O 1
ATOM 630 N N . ASP A 1 84 ? 15.344 -9.847 -13.414 1.00 86.38 84 ASP A N 1
ATOM 631 C CA . ASP A 1 84 ? 14.853 -8.738 -14.230 1.00 86.38 84 ASP A CA 1
ATOM 632 C C . ASP A 1 84 ? 13.318 -8.671 -14.174 1.00 86.38 84 ASP A C 1
ATOM 634 O O . ASP A 1 84 ? 12.619 -9.676 -14.323 1.00 86.38 84 ASP A O 1
ATOM 638 N N . VAL A 1 85 ? 12.787 -7.463 -13.981 1.00 85.56 85 VAL A N 1
ATOM 639 C CA . VAL A 1 85 ? 11.346 -7.185 -13.987 1.00 85.56 85 VAL A CA 1
ATOM 640 C C . VAL A 1 85 ? 11.059 -6.195 -15.108 1.00 85.56 85 VAL A C 1
ATOM 642 O O . VAL A 1 85 ? 11.808 -5.237 -15.306 1.00 85.56 85 VAL A O 1
ATOM 645 N N . GLU A 1 86 ? 9.984 -6.433 -15.855 1.00 85.69 86 GLU A N 1
ATOM 646 C CA . GLU A 1 86 ? 9.574 -5.550 -16.944 1.00 85.69 86 GLU A CA 1
ATOM 647 C C . GLU A 1 86 ? 9.064 -4.203 -16.409 1.00 85.69 86 GLU A C 1
ATOM 649 O O . GLU A 1 86 ? 8.396 -4.139 -15.376 1.00 85.69 86 GLU A O 1
ATOM 654 N N . GLU A 1 87 ? 9.338 -3.119 -17.138 1.00 87.88 87 GLU A N 1
ATOM 655 C CA . GLU A 1 87 ? 8.910 -1.765 -16.756 1.00 87.88 87 GLU A CA 1
ATOM 656 C C . GLU A 1 87 ? 7.384 -1.662 -16.617 1.00 87.88 87 GLU A C 1
ATOM 658 O O . GLU A 1 87 ? 6.893 -1.062 -15.663 1.00 87.88 87 GLU A O 1
ATOM 663 N N . GLU A 1 88 ? 6.629 -2.314 -17.510 1.00 87.38 88 GLU A N 1
ATOM 664 C CA . GLU A 1 88 ? 5.164 -2.392 -17.426 1.00 87.38 88 GLU A CA 1
ATOM 665 C C . GLU A 1 88 ? 4.724 -3.012 -16.097 1.00 87.38 88 GLU A C 1
ATOM 667 O O . GLU A 1 88 ? 3.835 -2.486 -15.430 1.00 87.38 88 GLU A O 1
ATOM 672 N N . LYS A 1 89 ? 5.415 -4.067 -15.648 1.00 86.94 89 LYS A N 1
ATOM 673 C CA . LYS A 1 89 ? 5.101 -4.713 -14.377 1.00 86.94 89 LYS A CA 1
ATOM 674 C C . LYS A 1 89 ? 5.403 -3.817 -13.182 1.00 86.94 89 LYS A C 1
ATOM 676 O O . LYS A 1 89 ? 4.602 -3.746 -12.251 1.00 86.94 89 LYS A O 1
ATOM 681 N N . LEU A 1 90 ? 6.535 -3.117 -13.208 1.00 91.31 90 LEU A N 1
ATOM 682 C CA . LEU A 1 90 ? 6.876 -2.145 -12.170 1.00 91.31 90 LEU A CA 1
ATOM 683 C C . LEU A 1 90 ? 5.846 -1.008 -12.118 1.00 91.31 90 LEU A C 1
ATOM 685 O O . LEU A 1 90 ? 5.445 -0.602 -11.027 1.00 91.31 90 LEU A O 1
ATOM 689 N N . GLN A 1 91 ? 5.361 -0.542 -13.272 1.00 91.25 91 GLN A N 1
ATOM 690 C CA . GLN A 1 91 ? 4.321 0.482 -13.335 1.00 91.25 91 GLN A CA 1
ATOM 691 C C . GLN A 1 91 ? 2.973 -0.028 -12.806 1.00 91.25 91 GLN A C 1
ATOM 693 O O . GLN A 1 91 ? 2.329 0.680 -12.034 1.00 91.25 91 GLN A O 1
ATOM 698 N N . GLU A 1 92 ? 2.574 -1.264 -13.128 1.00 90.38 92 GLU A N 1
ATOM 699 C CA . GLU A 1 92 ? 1.382 -1.892 -12.535 1.00 90.38 92 GLU A CA 1
ATOM 700 C C . GLU A 1 92 ? 1.461 -1.927 -11.002 1.00 90.38 92 GLU A C 1
ATOM 702 O O . GLU A 1 92 ? 0.472 -1.648 -10.320 1.00 90.38 92 GLU A O 1
ATOM 707 N N . MET A 1 93 ? 2.635 -2.261 -10.451 1.00 92.81 93 MET A N 1
ATOM 708 C CA . MET A 1 93 ? 2.864 -2.274 -9.003 1.00 92.81 93 MET A CA 1
ATOM 709 C C . MET A 1 93 ? 2.724 -0.865 -8.413 1.00 92.81 93 MET A C 1
ATOM 711 O O . MET A 1 93 ? 2.032 -0.695 -7.410 1.00 92.81 93 MET A O 1
ATOM 715 N N . ILE A 1 94 ? 3.308 0.152 -9.057 1.00 94.56 94 ILE A N 1
ATOM 716 C CA . ILE A 1 94 ? 3.200 1.562 -8.645 1.00 94.56 94 ILE A CA 1
ATOM 717 C C . ILE A 1 94 ? 1.741 2.041 -8.643 1.00 94.56 94 ILE A C 1
ATOM 719 O O . ILE A 1 94 ? 1.286 2.642 -7.664 1.00 94.56 94 ILE A O 1
ATOM 723 N N . ASP A 1 95 ? 0.986 1.744 -9.699 1.00 92.56 95 ASP A N 1
ATOM 724 C CA . ASP A 1 95 ? -0.425 2.125 -9.812 1.00 92.56 95 ASP A CA 1
ATOM 725 C C . ASP A 1 95 ? -1.283 1.419 -8.750 1.00 92.56 95 ASP A C 1
ATOM 727 O O . ASP A 1 95 ? -2.192 2.011 -8.147 1.00 92.56 95 ASP A O 1
ATOM 731 N N . TRP A 1 96 ? -0.965 0.152 -8.470 1.00 92.81 96 TRP A N 1
ATOM 732 C CA . TRP A 1 96 ? -1.600 -0.602 -7.400 1.00 92.81 96 TRP A CA 1
ATOM 733 C C . TRP A 1 96 ? -1.311 0.016 -6.029 1.00 92.81 96 TRP A C 1
ATOM 735 O O . TRP A 1 96 ? -2.260 0.253 -5.278 1.00 92.81 96 TRP A O 1
ATOM 745 N N . TYR A 1 97 ? -0.057 0.379 -5.728 1.00 95.12 97 TYR A N 1
ATOM 746 C CA . TYR A 1 97 ? 0.317 1.071 -4.486 1.00 95.12 97 TYR A CA 1
ATOM 747 C C . TYR A 1 97 ? -0.463 2.373 -4.285 1.00 95.12 97 TYR A C 1
ATOM 749 O O . TYR A 1 97 ? -0.936 2.638 -3.180 1.00 95.12 97 TYR A O 1
ATOM 757 N N . GLY A 1 98 ? -0.702 3.142 -5.353 1.00 93.25 98 GLY A N 1
ATOM 758 C CA . GLY A 1 98 ? -1.571 4.321 -5.296 1.00 93.25 98 GLY A CA 1
ATOM 759 C C . GLY A 1 98 ? -3.003 3.989 -4.853 1.00 93.25 98 GLY A C 1
ATOM 760 O O . GLY A 1 98 ? -3.587 4.697 -4.031 1.00 93.25 98 GLY A O 1
ATOM 761 N N . THR A 1 99 ? -3.553 2.868 -5.326 1.00 92.62 99 THR A N 1
ATOM 762 C CA . THR A 1 99 ? -4.878 2.386 -4.896 1.00 92.62 99 THR A CA 1
ATOM 763 C C . THR A 1 99 ? -4.877 1.939 -3.429 1.00 92.62 99 THR A C 1
ATOM 765 O O . THR A 1 99 ? -5.860 2.168 -2.717 1.00 92.62 99 THR A O 1
ATOM 768 N N . VAL A 1 100 ? -3.781 1.334 -2.957 1.00 93.38 100 VAL A N 1
ATOM 769 C CA . VAL A 1 100 ? -3.606 0.968 -1.543 1.00 93.38 100 VAL A CA 1
ATOM 770 C C . VAL A 1 100 ? -3.537 2.210 -0.661 1.00 93.38 100 VAL A C 1
ATOM 772 O O . VAL A 1 100 ? -4.259 2.268 0.330 1.00 93.38 100 VAL A O 1
ATOM 775 N N . ASP A 1 101 ? -2.748 3.221 -1.036 1.00 93.44 101 ASP A N 1
ATOM 776 C CA . ASP A 1 101 ? -2.643 4.499 -0.318 1.00 93.44 101 ASP A CA 1
ATOM 777 C C . ASP A 1 101 ? -4.028 5.159 -0.157 1.00 93.44 101 ASP A C 1
ATOM 779 O O . ASP A 1 101 ? -4.409 5.559 0.948 1.00 93.44 101 ASP A O 1
ATOM 783 N N . GLU A 1 102 ? -4.819 5.223 -1.237 1.00 93.44 102 GLU A N 1
ATOM 784 C CA . GLU A 1 102 ? -6.190 5.757 -1.205 1.00 93.44 102 GLU A CA 1
ATOM 785 C C . GLU A 1 102 ? -7.111 4.967 -0.267 1.00 93.44 102 GLU A C 1
ATOM 787 O O . GLU A 1 102 ? -7.964 5.545 0.418 1.00 93.44 102 GLU A O 1
ATOM 792 N N . TRP A 1 103 ? -6.991 3.639 -0.269 1.00 94.00 103 TRP A N 1
ATOM 793 C CA . TRP A 1 103 ? -7.803 2.775 0.577 1.00 94.00 103 TRP A CA 1
ATOM 794 C C . TRP A 1 103 ? -7.401 2.887 2.051 1.00 94.00 103 TRP A C 1
ATOM 796 O O . TRP A 1 103 ? -8.274 3.090 2.894 1.00 94.00 103 TRP A O 1
ATOM 806 N N . VAL A 1 104 ? -6.101 2.853 2.356 1.00 93.88 104 VAL A N 1
ATOM 807 C CA . VAL A 1 104 ? -5.540 3.047 3.702 1.00 93.88 104 VAL A CA 1
ATOM 808 C C . VAL A 1 104 ? -5.980 4.389 4.283 1.00 93.88 104 VAL A C 1
ATOM 810 O O . VAL A 1 104 ? -6.399 4.440 5.437 1.00 93.88 104 VAL A O 1
ATOM 813 N N . ALA A 1 105 ? -5.958 5.469 3.494 1.00 93.69 105 ALA A N 1
ATOM 814 C CA . ALA A 1 105 ? -6.455 6.773 3.933 1.00 93.69 105 ALA A CA 1
ATOM 815 C C . ALA A 1 105 ? -7.940 6.719 4.339 1.00 93.69 105 ALA A C 1
ATOM 817 O O . ALA A 1 105 ? -8.314 7.236 5.390 1.00 93.69 105 ALA A O 1
ATOM 818 N N . GLN A 1 106 ? -8.778 6.029 3.558 1.00 91.75 106 GLN A N 1
ATOM 819 C CA . GLN A 1 106 ? -10.196 5.842 3.889 1.00 91.75 106 GLN A CA 1
ATOM 820 C C . GLN A 1 106 ? -10.395 4.985 5.144 1.00 91.75 106 GLN A C 1
ATOM 822 O O . GLN A 1 106 ? -11.282 5.287 5.937 1.00 91.75 106 GLN A O 1
ATOM 827 N N . VAL A 1 107 ? -9.584 3.938 5.347 1.00 91.81 107 VAL A N 1
ATOM 828 C CA . VAL A 1 107 ? -9.625 3.136 6.582 1.00 91.81 107 VAL A CA 1
ATOM 829 C C . VAL A 1 107 ? -9.244 4.005 7.782 1.00 91.81 107 VAL A C 1
ATOM 831 O O . VAL A 1 107 ? -9.982 4.025 8.761 1.00 91.81 107 VAL A O 1
ATOM 834 N N . LYS A 1 108 ? -8.157 4.788 7.692 1.00 91.38 108 LYS A N 1
ATOM 835 C CA . LYS A 1 108 ? -7.732 5.724 8.752 1.00 91.38 108 LYS A CA 1
ATOM 836 C C . LYS A 1 108 ? -8.842 6.701 9.140 1.00 91.38 108 LYS A C 1
ATOM 838 O O . LYS A 1 108 ? -9.084 6.922 10.325 1.00 91.38 108 LYS A O 1
ATOM 843 N N . GLU A 1 109 ? -9.534 7.272 8.158 1.00 90.81 109 GLU A N 1
ATOM 844 C CA . GLU A 1 109 ? -10.679 8.152 8.408 1.00 90.81 109 GLU A CA 1
ATOM 845 C C . GLU A 1 109 ? -11.863 7.441 9.076 1.00 90.81 109 GLU A C 1
ATOM 847 O O . GLU A 1 109 ? -12.626 8.083 9.795 1.00 90.81 109 GLU A O 1
ATOM 852 N N . GLU A 1 110 ? -12.068 6.149 8.817 1.00 86.62 110 GLU A N 1
ATOM 853 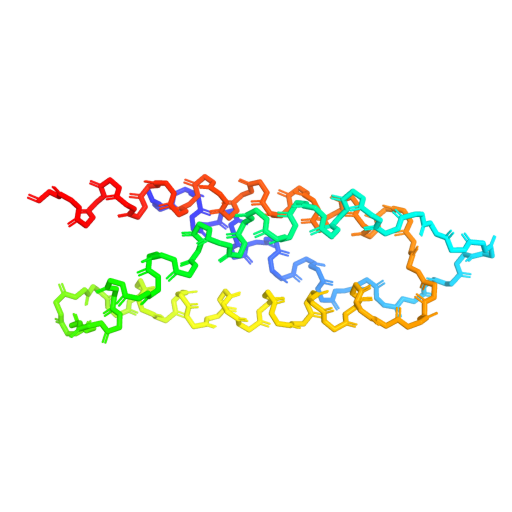C CA . GLU A 1 110 ? -13.161 5.377 9.413 1.00 86.62 110 GLU A CA 1
ATOM 854 C C . GLU A 1 110 ? -12.843 4.922 10.841 1.00 86.62 110 GLU A C 1
ATOM 856 O O . GLU A 1 110 ? -13.704 5.061 11.703 1.00 86.62 110 GLU A O 1
ATOM 861 N N . ILE A 1 111 ? -11.614 4.474 11.120 1.00 85.44 111 ILE A N 1
ATOM 862 C CA . ILE A 1 111 ? -11.195 4.048 12.470 1.00 85.44 111 ILE A CA 1
ATOM 863 C C . ILE A 1 111 ? -10.998 5.220 13.446 1.00 85.44 111 ILE A C 1
ATOM 865 O O . ILE A 1 111 ? -10.943 5.010 14.651 1.00 85.44 111 ILE A O 1
ATOM 869 N N . SER A 1 112 ? -10.871 6.452 12.940 1.00 81.50 112 SER A N 1
ATOM 870 C CA . SER A 1 112 ? -10.708 7.659 13.769 1.00 81.50 112 SER A CA 1
ATOM 871 C C . SER A 1 112 ? -12.039 8.309 14.180 1.00 81.50 112 SER A C 1
ATOM 873 O O . SER A 1 112 ? -12.020 9.378 14.793 1.00 81.50 112 SER A O 1
ATOM 875 N N . LYS A 1 113 ? -13.181 7.729 13.792 1.00 72.06 113 LYS A N 1
ATOM 876 C CA . LYS A 1 113 ? -14.533 8.210 14.122 1.00 72.06 113 LYS A CA 1
ATOM 877 C C . LYS A 1 113 ? -15.082 7.515 15.357 1.00 72.06 113 LYS A C 1
ATOM 879 O O . LYS A 1 113 ? -15.769 8.218 16.130 1.00 72.06 113 LYS A O 1
#

Foldseek 3Di:
DVVLLVVLVVLVVVLVPPPDDDDDDADDLVVLVVLLVVLVVLLVVLVVVCVVPVVVDDVVVVVSSVVVVVVSVVSVCVSPDPGGDDPVSSVSSNVSSVSSNVVSVVSVVVVVD

Radius of gyration: 14.94 Å; chains: 1; bounding box: 34×23×41 Å

Sequence (113 aa):
MKKAMKKLMVLIMTMMMGMSLVACGGADKQPAIDAFNKTSTSFNEVANIINENPQAYDQDLVDTMVDMAGVLNEHKQILESDDDVEEEKLQEMIDWYGTVDEWVAQVKEEISK

Secondary structure (DSSP, 8-state):
-HHHHHHHHHHHHHHTT------SS----HHHHHHHHHHHHHHHHHHHHHHHSGGGS-HHHHHHHHHHHHHHHHHHHHHHSSS---HHHHHHHHHHHHHHHHHHHHHHHHHT-

pLDDT: mean 85.87, std 12.23, range [51.34, 97.44]